Protein AF-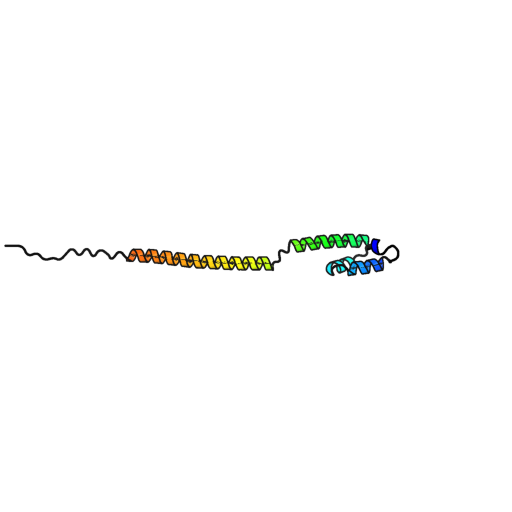A0A8X6GRS5-F1 (afdb_monomer)

Secondary structure (DSSP, 8-state):
-HHHHGGGS-HHHHHHHHHTTS-HHHHHHHHH----HHHHHHHHHHHHHHHHHHHHS---HHHHHHHHHHHHHHHHHHHHHHHHHHHHHHHHHHHHHTTS----------------

pLDDT: mean 74.21, std 14.64, range [41.38, 94.81]

Structure (mmCIF, N/CA/C/O backbone):
data_AF-A0A8X6GRS5-F1
#
_entry.id   AF-A0A8X6GRS5-F1
#
loop_
_atom_site.group_PDB
_atom_site.id
_atom_site.type_symbol
_atom_site.label_atom_id
_atom_site.label_alt_id
_atom_site.label_comp_id
_atom_site.label_asym_id
_atom_site.label_entity_id
_atom_site.label_seq_id
_atom_site.pdbx_PDB_ins_code
_atom_site.Cartn_x
_atom_site.Cartn_y
_atom_site.Cartn_z
_atom_site.occupancy
_atom_site.B_iso_or_equiv
_atom_s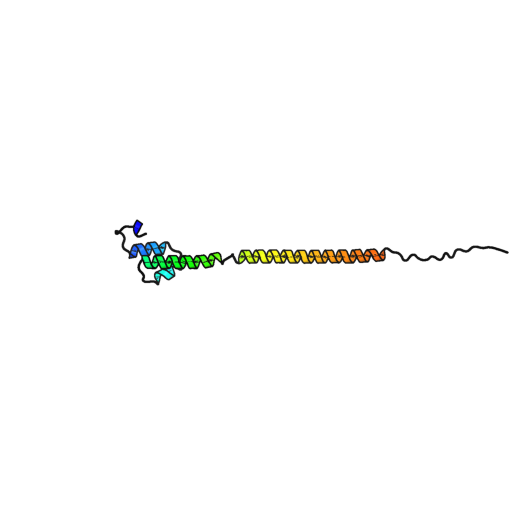ite.auth_seq_id
_atom_site.auth_comp_id
_atom_site.auth_asym_id
_atom_site.auth_atom_id
_atom_site.pdbx_PDB_model_num
ATOM 1 N N . MET A 1 1 ? 10.139 2.341 -28.838 1.00 65.69 1 MET A N 1
ATOM 2 C CA . MET A 1 1 ? 11.161 3.401 -29.037 1.00 65.69 1 MET A CA 1
ATOM 3 C C . MET A 1 1 ? 12.062 3.094 -30.223 1.00 65.69 1 MET A C 1
ATOM 5 O O . MET A 1 1 ? 12.063 3.887 -31.148 1.00 65.69 1 MET A O 1
ATOM 9 N N . LYS A 1 2 ? 12.715 1.925 -30.277 1.00 70.00 2 LYS A N 1
ATOM 10 C CA . LYS A 1 2 ? 13.501 1.499 -31.454 1.00 70.00 2 LYS A CA 1
ATOM 11 C C . LYS A 1 2 ? 12.697 1.516 -32.771 1.00 70.00 2 LYS A C 1
ATOM 13 O O . LYS A 1 2 ? 13.136 2.104 -33.745 1.00 70.00 2 LYS A O 1
ATOM 18 N N . ALA A 1 3 ? 11.461 1.008 -32.753 1.00 73.19 3 ALA A N 1
ATOM 19 C CA . ALA A 1 3 ? 10.555 1.049 -33.911 1.00 73.19 3 ALA A CA 1
ATOM 20 C C . ALA A 1 3 ? 10.117 2.466 -34.349 1.00 73.19 3 ALA A C 1
ATOM 22 O O . ALA A 1 3 ? 9.692 2.642 -35.481 1.00 73.19 3 ALA A O 1
ATOM 23 N N . LEU A 1 4 ? 10.200 3.464 -33.460 1.00 72.12 4 LEU A N 1
ATOM 24 C CA . LEU A 1 4 ? 9.809 4.853 -33.749 1.00 72.12 4 LEU A CA 1
ATOM 25 C C . LEU A 1 4 ? 10.988 5.687 -34.259 1.00 72.12 4 LEU A C 1
ATOM 27 O O . LEU A 1 4 ? 10.792 6.623 -35.021 1.00 72.12 4 LEU A O 1
ATOM 31 N N . ALA A 1 5 ? 12.199 5.369 -33.803 1.00 67.00 5 ALA A N 1
ATOM 32 C CA . ALA A 1 5 ? 13.407 6.102 -34.150 1.00 67.00 5 ALA A CA 1
ATOM 33 C C . ALA A 1 5 ? 14.066 5.596 -35.444 1.00 67.00 5 ALA A C 1
ATOM 35 O O . ALA A 1 5 ? 14.804 6.345 -36.071 1.00 67.00 5 ALA A O 1
ATOM 36 N N . GLY A 1 6 ? 13.790 4.355 -35.861 1.00 65.69 6 GLY A N 1
ATOM 37 C CA . GLY A 1 6 ? 14.500 3.723 -36.974 1.00 65.69 6 GLY A CA 1
ATOM 38 C C . GLY A 1 6 ? 15.980 3.473 -36.652 1.00 65.69 6 GLY A C 1
ATOM 39 O O . GLY A 1 6 ? 16.436 3.714 -35.535 1.00 65.69 6 GLY A O 1
ATOM 40 N N . ASP A 1 7 ? 16.742 2.997 -37.636 1.00 69.31 7 ASP A N 1
ATOM 41 C CA . ASP A 1 7 ? 18.186 2.710 -37.496 1.00 69.31 7 ASP A CA 1
ATOM 42 C C . ASP A 1 7 ? 19.063 3.980 -37.452 1.00 69.31 7 ASP A C 1
ATOM 44 O O . ASP A 1 7 ? 20.288 3.915 -37.403 1.00 69.31 7 ASP A O 1
ATOM 48 N N . THR A 1 8 ? 18.444 5.162 -37.480 1.00 69.06 8 THR A N 1
ATOM 49 C CA . THR A 1 8 ? 19.127 6.460 -37.562 1.00 69.06 8 THR A CA 1
ATOM 50 C C . THR A 1 8 ? 19.583 6.988 -36.204 1.00 69.06 8 THR A C 1
ATOM 52 O O . THR A 1 8 ? 20.415 7.894 -36.148 1.00 69.06 8 THR A O 1
ATOM 55 N N . VAL A 1 9 ? 19.060 6.441 -35.101 1.00 72.38 9 VAL A N 1
ATOM 56 C CA . VAL A 1 9 ? 19.364 6.910 -33.746 1.00 72.38 9 VAL A CA 1
ATOM 57 C C . VAL A 1 9 ? 20.198 5.880 -32.998 1.00 72.38 9 VAL A C 1
ATOM 59 O O . VAL A 1 9 ? 19.759 4.758 -32.754 1.00 72.38 9 VAL A O 1
ATOM 62 N N . GLY A 1 10 ? 21.394 6.294 -32.574 1.00 79.50 10 GLY A N 1
ATOM 63 C CA . GLY A 1 10 ? 22.304 5.454 -31.802 1.00 79.50 10 GLY A CA 1
ATOM 64 C C . GLY A 1 10 ? 21.695 4.961 -30.485 1.00 79.50 10 GLY A C 1
ATOM 65 O O . GLY A 1 10 ? 21.032 5.704 -29.754 1.00 79.50 10 GLY A O 1
ATOM 66 N N . GLU A 1 11 ? 21.992 3.708 -30.147 1.00 79.69 11 GLU A N 1
ATOM 67 C CA . GLU A 1 11 ? 21.579 3.042 -28.909 1.00 79.69 11 GLU A CA 1
ATOM 68 C C . GLU A 1 11 ? 21.837 3.837 -27.609 1.00 79.69 11 GLU A C 1
ATOM 70 O O . GLU A 1 11 ? 20.931 3.881 -26.770 1.00 79.69 11 GLU A O 1
ATOM 75 N N . PRO A 1 12 ? 22.973 4.549 -27.417 1.00 81.19 12 PRO A N 1
ATOM 76 C CA . PRO A 1 12 ? 23.176 5.347 -26.204 1.00 81.19 12 PRO A CA 1
ATOM 77 C C . PRO A 1 12 ? 22.184 6.513 -26.063 1.00 81.19 12 PRO A C 1
ATOM 79 O O . PRO A 1 12 ? 21.757 6.829 -24.950 1.00 81.19 12 PRO A O 1
ATOM 82 N N . LEU A 1 13 ? 21.770 7.132 -27.174 1.00 83.62 13 LEU A N 1
ATOM 83 C CA . LEU A 1 13 ? 20.796 8.225 -27.149 1.00 83.62 13 LEU A CA 1
ATOM 84 C C . LEU A 1 13 ? 19.387 7.695 -26.867 1.00 83.62 13 LEU A C 1
ATOM 86 O O . LEU A 1 13 ? 18.663 8.261 -26.046 1.00 83.62 13 LEU A O 1
ATOM 90 N N . LEU A 1 14 ? 19.024 6.568 -27.486 1.00 85.00 14 LEU A N 1
ATOM 91 C CA . LEU A 1 14 ? 17.767 5.870 -27.205 1.00 85.00 14 LEU A CA 1
ATOM 92 C C . LEU A 1 14 ? 17.659 5.455 -25.739 1.00 85.00 14 LEU A C 1
ATOM 94 O O . LEU A 1 14 ? 16.605 5.640 -25.130 1.00 85.00 14 LEU A O 1
ATOM 98 N N . ARG A 1 15 ? 18.750 4.941 -25.163 1.00 84.06 15 ARG A N 1
ATOM 99 C CA . ARG A 1 15 ? 18.826 4.579 -23.746 1.00 84.06 15 ARG A CA 1
ATOM 100 C C . ARG A 1 15 ? 18.589 5.786 -22.844 1.00 84.06 15 ARG A C 1
ATOM 102 O O . ARG A 1 15 ? 17.776 5.695 -21.930 1.00 84.06 15 ARG A O 1
ATOM 109 N N . SER A 1 16 ? 19.249 6.910 -23.117 1.00 84.62 16 SER A N 1
ATOM 110 C CA . SER A 1 16 ? 19.082 8.142 -22.335 1.00 84.62 16 SER A CA 1
ATOM 111 C C . SER A 1 16 ? 17.642 8.669 -22.388 1.00 84.62 16 SER A C 1
ATOM 113 O O . SER A 1 16 ? 17.024 8.903 -21.348 1.00 84.62 16 SER A O 1
ATOM 115 N N . LEU A 1 17 ? 17.056 8.759 -23.588 1.00 86.88 17 LEU A N 1
ATOM 116 C CA . LEU A 1 17 ? 15.667 9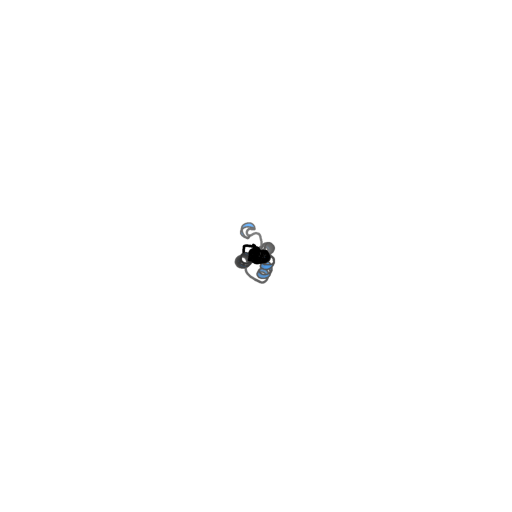.197 -23.760 1.00 86.88 17 LEU A CA 1
ATOM 117 C C . LEU A 1 17 ? 14.662 8.256 -23.092 1.00 86.88 17 LEU A C 1
ATOM 119 O O . LEU A 1 17 ? 13.638 8.706 -22.579 1.00 86.88 17 LEU A O 1
ATOM 123 N N . TRP A 1 18 ? 14.927 6.950 -23.123 1.00 87.69 18 TRP A N 1
ATOM 124 C CA . TRP A 1 18 ? 14.049 5.957 -22.517 1.00 87.69 18 TRP A CA 1
ATOM 125 C C . TRP A 1 18 ? 14.103 5.999 -20.995 1.00 87.69 18 TRP A C 1
ATOM 127 O O . TRP A 1 18 ? 13.052 6.064 -20.360 1.00 87.69 18 TRP A O 1
ATOM 137 N N . LEU A 1 19 ? 15.306 6.065 -20.419 1.00 86.12 19 LEU A N 1
ATOM 138 C CA . LEU A 1 19 ? 15.481 6.233 -18.979 1.00 86.12 19 LEU A CA 1
ATOM 139 C C . LEU A 1 19 ? 14.821 7.527 -18.497 1.00 86.12 19 LEU A C 1
ATOM 141 O O . LEU A 1 19 ? 14.073 7.487 -17.527 1.00 86.12 19 LEU A O 1
ATOM 145 N N . GLY A 1 20 ? 14.988 8.638 -19.222 1.00 85.44 20 GLY A N 1
ATOM 146 C CA . GLY A 1 20 ? 14.387 9.930 -18.871 1.00 85.44 20 GLY A CA 1
ATOM 147 C C . GLY A 1 20 ? 12.852 9.951 -18.833 1.00 85.44 20 GLY A C 1
ATOM 148 O O . GLY A 1 20 ? 12.277 10.874 -18.264 1.00 85.44 20 GLY A O 1
ATOM 149 N N . ARG A 1 21 ? 12.172 8.947 -19.404 1.00 82.69 21 ARG A N 1
ATOM 150 C CA . ARG A 1 21 ? 10.706 8.804 -19.339 1.00 82.69 21 ARG A CA 1
ATOM 151 C C . ARG A 1 21 ? 10.208 7.943 -18.175 1.00 82.69 21 ARG A C 1
ATOM 153 O O . ARG A 1 21 ? 9.001 7.890 -17.958 1.00 82.69 21 ARG A O 1
ATOM 160 N N . LEU A 1 22 ? 11.094 7.259 -17.452 1.00 85.75 22 LEU A N 1
ATOM 161 C CA . LEU A 1 22 ? 10.720 6.370 -16.349 1.00 85.75 22 LEU A CA 1
ATOM 162 C C . LEU A 1 22 ? 10.666 7.112 -15.002 1.00 85.75 22 LEU A C 1
ATOM 164 O O . LEU A 1 22 ? 11.329 8.133 -14.841 1.00 85.75 22 LEU A O 1
ATOM 168 N N . PRO A 1 23 ? 9.930 6.596 -14.004 1.00 83.56 23 PRO A N 1
ATOM 169 C CA . PRO A 1 23 ? 9.991 7.083 -12.626 1.00 83.56 23 PRO A CA 1
ATOM 170 C C . PRO A 1 23 ? 11.406 7.006 -12.017 1.00 83.56 23 PRO A C 1
ATOM 172 O O . PRO A 1 23 ? 12.177 6.094 -12.323 1.00 83.56 23 PRO A O 1
ATOM 175 N N . ASN A 1 24 ? 11.746 7.941 -11.121 1.00 83.56 24 ASN A N 1
ATOM 176 C CA . ASN A 1 24 ? 13.104 8.106 -10.571 1.00 83.56 24 ASN A CA 1
ATOM 177 C C . ASN A 1 24 ? 13.643 6.851 -9.846 1.00 83.56 24 ASN A C 1
ATOM 179 O O . ASN A 1 24 ? 14.824 6.510 -9.937 1.00 83.56 24 ASN A O 1
ATOM 183 N N . ASN A 1 25 ? 12.761 6.119 -9.159 1.00 81.75 25 ASN A N 1
ATOM 184 C CA . ASN A 1 25 ? 13.078 4.843 -8.512 1.00 81.75 25 ASN A CA 1
ATOM 185 C C . ASN A 1 25 ? 13.539 3.787 -9.528 1.00 81.75 25 ASN A C 1
ATOM 187 O O . ASN A 1 25 ? 14.535 3.106 -9.301 1.00 81.75 25 ASN A O 1
ATOM 191 N N . THR A 1 26 ? 12.864 3.693 -10.672 1.00 85.25 26 THR A N 1
ATOM 192 C CA . THR A 1 26 ? 13.221 2.759 -11.744 1.00 85.25 26 THR A CA 1
ATOM 193 C C . THR A 1 26 ? 14.501 3.206 -12.456 1.00 85.25 26 THR A C 1
ATOM 195 O O . THR A 1 26 ? 15.375 2.382 -12.717 1.00 85.25 26 THR A O 1
ATOM 198 N N . GLN A 1 27 ? 14.666 4.512 -12.705 1.00 87.06 27 GLN A N 1
ATOM 199 C CA . GLN A 1 27 ? 15.880 5.066 -13.319 1.00 87.06 27 GLN A CA 1
ATOM 200 C C . GLN A 1 27 ? 17.141 4.712 -12.527 1.00 87.06 27 GLN A C 1
ATOM 202 O O . GLN A 1 27 ? 18.110 4.245 -13.112 1.00 87.06 27 GLN A O 1
ATOM 207 N N . THR A 1 28 ? 17.112 4.890 -11.203 1.00 83.50 28 THR A N 1
ATOM 208 C CA . THR A 1 28 ? 18.267 4.648 -10.318 1.00 83.50 28 THR A CA 1
ATOM 209 C C . THR A 1 28 ? 18.749 3.196 -10.377 1.00 83.50 28 THR A C 1
ATOM 211 O O . THR A 1 28 ? 19.947 2.926 -10.351 1.00 83.50 28 THR A O 1
ATOM 214 N N . ILE A 1 29 ? 17.818 2.248 -10.483 1.00 85.38 29 ILE A N 1
ATOM 215 C CA . ILE A 1 29 ? 18.141 0.819 -10.570 1.00 85.38 29 ILE A CA 1
ATOM 216 C C . ILE A 1 29 ? 18.713 0.490 -11.955 1.00 85.38 29 ILE A C 1
ATOM 218 O O . ILE A 1 29 ? 19.721 -0.205 -12.075 1.00 85.38 29 ILE A O 1
ATOM 222 N N . LEU A 1 30 ? 18.097 1.017 -13.014 1.00 86.00 30 LEU A N 1
ATOM 223 C CA . LEU A 1 30 ? 18.495 0.731 -14.394 1.00 86.00 30 LEU A CA 1
ATOM 224 C C . LEU A 1 30 ? 19.800 1.420 -14.813 1.00 86.00 30 LEU A C 1
ATOM 226 O O . LEU A 1 30 ? 20.502 0.913 -15.687 1.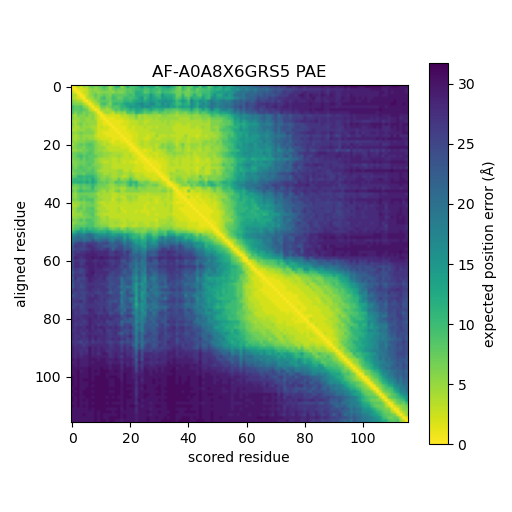00 86.00 30 LEU A O 1
ATOM 230 N N . THR A 1 31 ? 20.152 2.564 -14.222 1.00 82.19 31 THR A N 1
ATOM 231 C CA . THR A 1 31 ? 21.437 3.237 -14.487 1.00 82.19 31 THR A CA 1
ATOM 232 C C . THR A 1 31 ? 22.624 2.449 -13.940 1.00 82.19 31 THR A C 1
ATOM 234 O O . THR A 1 31 ? 23.699 2.498 -14.537 1.00 82.19 31 THR A O 1
ATOM 237 N N . ALA A 1 32 ? 22.432 1.680 -12.863 1.00 81.56 32 ALA A N 1
ATOM 238 C CA . ALA A 1 32 ? 23.446 0.778 -12.322 1.00 81.56 32 ALA A CA 1
ATOM 239 C C . ALA A 1 32 ? 23.662 -0.479 -13.191 1.00 81.56 32 ALA A C 1
ATOM 241 O O . ALA A 1 32 ? 24.745 -1.067 -13.164 1.00 81.56 32 ALA A O 1
ATOM 242 N N . LEU A 1 33 ? 22.664 -0.882 -13.989 1.00 81.06 33 LEU A N 1
ATOM 243 C CA . LEU A 1 33 ? 22.749 -2.035 -14.888 1.00 81.06 33 LEU A CA 1
ATOM 244 C C . LEU A 1 33 ? 23.436 -1.677 -16.213 1.00 81.06 33 LEU A C 1
ATOM 246 O O . LEU A 1 33 ? 23.031 -0.759 -16.923 1.00 81.06 33 LEU A O 1
ATOM 250 N N . LYS A 1 34 ? 24.441 -2.457 -16.617 1.00 74.62 34 LYS A N 1
ATOM 251 C CA . LYS A 1 34 ? 25.104 -2.340 -17.930 1.00 74.62 34 LYS A CA 1
ATOM 252 C C . LYS A 1 34 ? 24.531 -3.343 -18.938 1.00 74.62 34 LYS A C 1
ATOM 254 O O . LYS A 1 34 ? 25.277 -4.110 -19.529 1.00 74.62 34 LYS A O 1
ATOM 259 N N . GLU A 1 35 ? 23.212 -3.353 -19.097 1.00 77.88 35 GLU A N 1
ATOM 260 C CA . GLU A 1 35 ? 22.529 -4.206 -20.079 1.00 77.88 35 GLU A CA 1
ATOM 261 C C . GLU A 1 35 ? 22.176 -3.443 -21.362 1.00 77.88 35 GLU A C 1
ATOM 263 O O . GLU A 1 35 ? 22.150 -2.203 -21.380 1.00 77.88 35 GLU A O 1
ATOM 268 N N . ASP A 1 36 ? 21.879 -4.204 -22.416 1.00 82.62 36 ASP A N 1
ATOM 269 C CA . ASP A 1 36 ? 21.331 -3.712 -23.679 1.00 82.62 36 ASP A CA 1
ATOM 270 C C . ASP A 1 36 ? 19.919 -3.153 -23.480 1.00 82.62 36 ASP A C 1
ATOM 272 O O . ASP A 1 36 ? 19.206 -3.513 -22.536 1.00 82.62 36 ASP A O 1
ATOM 276 N N . LEU A 1 37 ? 19.465 -2.297 -24.400 1.00 82.06 37 LEU A N 1
ATOM 277 C CA . LEU A 1 37 ? 18.177 -1.606 -24.262 1.00 82.06 37 LEU A CA 1
ATOM 278 C C . LEU A 1 37 ? 16.985 -2.568 -24.090 1.00 82.06 37 LEU A C 1
ATOM 280 O O . LEU A 1 37 ? 16.031 -2.250 -23.382 1.00 82.06 37 LEU A O 1
ATOM 284 N N . ALA A 1 38 ? 17.043 -3.748 -24.714 1.00 83.94 38 ALA A N 1
ATOM 285 C CA . ALA A 1 38 ? 16.017 -4.781 -24.577 1.00 83.94 38 ALA A CA 1
ATOM 286 C C . ALA A 1 38 ? 16.021 -5.448 -23.187 1.00 83.94 38 ALA A C 1
ATOM 288 O O . ALA A 1 38 ? 14.952 -5.697 -22.630 1.00 83.94 38 ALA A O 1
ATOM 289 N N . GLY A 1 39 ? 17.205 -5.696 -22.613 1.00 85.38 39 GLY A N 1
ATOM 290 C CA . GLY A 1 39 ? 17.349 -6.240 -21.258 1.00 85.38 39 GLY A CA 1
ATOM 291 C C . GLY A 1 39 ? 16.852 -5.250 -20.210 1.00 85.38 39 GLY A C 1
ATOM 292 O O . GLY A 1 39 ? 15.985 -5.579 -19.398 1.00 85.38 39 GLY A O 1
ATOM 293 N N . LEU A 1 40 ? 17.263 -3.984 -20.344 1.00 86.25 40 LEU A N 1
ATOM 294 C CA . LEU A 1 40 ? 16.786 -2.896 -19.492 1.00 86.25 40 LEU A CA 1
ATOM 295 C C . LEU A 1 40 ? 15.262 -2.761 -19.523 1.00 86.25 40 LEU A C 1
ATOM 297 O O . LEU A 1 40 ? 14.659 -2.574 -18.469 1.00 86.25 40 LEU A O 1
ATOM 301 N N . ALA A 1 41 ? 14.636 -2.884 -20.699 1.00 86.25 41 ALA A N 1
ATOM 302 C CA . ALA A 1 41 ? 13.180 -2.850 -20.824 1.00 86.25 41 ALA A CA 1
ATOM 303 C C . ALA A 1 41 ? 12.510 -3.979 -20.031 1.00 86.25 41 ALA A C 1
ATOM 305 O O . ALA A 1 41 ? 11.598 -3.713 -19.254 1.00 86.25 41 ALA A O 1
ATOM 306 N N . SER A 1 42 ? 13.026 -5.209 -20.130 1.00 88.88 42 SER A N 1
ATOM 307 C CA . SER A 1 42 ? 12.511 -6.335 -19.343 1.00 88.88 42 SER A CA 1
ATOM 308 C C . SER A 1 42 ? 12.676 -6.121 -17.835 1.00 88.88 42 SER A C 1
ATOM 310 O O . SER A 1 42 ? 11.789 -6.472 -17.056 1.00 88.88 42 SER A O 1
ATOM 312 N N . VAL A 1 43 ? 13.794 -5.535 -17.398 1.00 87.06 43 VAL A N 1
ATOM 313 C CA . VAL A 1 43 ? 14.014 -5.215 -15.981 1.00 87.06 43 VAL A CA 1
ATOM 314 C C . VAL A 1 43 ? 13.073 -4.102 -15.514 1.00 87.06 43 VAL A C 1
ATOM 316 O O . VAL A 1 43 ? 12.532 -4.197 -14.415 1.00 87.06 43 VAL A O 1
ATOM 319 N N . ALA A 1 44 ? 12.821 -3.082 -16.337 1.00 87.94 44 ALA A N 1
ATOM 320 C CA . ALA A 1 44 ? 11.848 -2.038 -16.021 1.00 87.94 44 ALA A CA 1
ATOM 321 C C . ALA A 1 44 ? 10.434 -2.595 -15.856 1.00 87.94 44 ALA A C 1
ATOM 323 O O . ALA A 1 44 ? 9.763 -2.229 -14.892 1.00 87.94 44 ALA A O 1
ATOM 324 N N . ASP A 1 45 ? 10.014 -3.499 -16.745 1.00 88.56 45 ASP A N 1
ATOM 325 C CA . ASP A 1 45 ? 8.709 -4.158 -16.651 1.00 88.56 45 ASP A CA 1
ATOM 326 C C . ASP A 1 45 ? 8.593 -4.941 -15.334 1.00 88.56 45 ASP A C 1
ATOM 328 O O . ASP A 1 45 ? 7.626 -4.773 -14.595 1.00 88.56 45 ASP A O 1
ATOM 332 N N . LYS A 1 46 ? 9.638 -5.686 -14.948 1.00 87.62 46 LYS A N 1
ATOM 333 C CA . LYS A 1 46 ? 9.681 -6.394 -13.654 1.00 87.62 46 LYS A CA 1
ATOM 334 C C . LYS A 1 46 ? 9.625 -5.447 -12.453 1.00 87.62 46 LYS A C 1
ATOM 336 O O . LYS A 1 46 ? 8.949 -5.745 -11.471 1.00 87.62 46 LYS A O 1
ATOM 341 N N . ILE A 1 47 ? 10.336 -4.317 -12.500 1.00 86.12 47 ILE A N 1
ATOM 342 C CA . ILE A 1 47 ? 10.284 -3.301 -11.435 1.00 86.12 47 ILE A CA 1
ATOM 343 C C . ILE A 1 47 ? 8.872 -2.718 -11.332 1.00 86.12 47 ILE A C 1
ATOM 345 O O . ILE A 1 47 ? 8.374 -2.521 -10.225 1.00 86.12 47 ILE A O 1
ATOM 349 N N . ASN A 1 48 ? 8.224 -2.457 -12.468 1.00 83.69 48 ASN A N 1
ATOM 350 C CA . ASN A 1 48 ? 6.861 -1.944 -12.517 1.00 83.69 48 ASN A CA 1
ATOM 351 C C . ASN A 1 48 ? 5.855 -2.947 -11.940 1.00 83.69 48 ASN A C 1
ATOM 353 O O . ASN A 1 48 ? 5.005 -2.561 -11.141 1.00 83.69 48 ASN A O 1
ATOM 357 N N . ASP A 1 49 ? 5.999 -4.234 -12.257 1.00 82.50 49 ASP A N 1
ATOM 358 C CA . ASP A 1 49 ? 5.175 -5.287 -11.662 1.00 82.50 49 ASP A CA 1
ATOM 359 C C . ASP A 1 49 ? 5.321 -5.294 -10.134 1.00 82.50 49 ASP A C 1
ATOM 361 O O . ASP A 1 49 ? 4.326 -5.213 -9.415 1.00 82.50 49 ASP A O 1
ATOM 365 N N . LEU A 1 50 ? 6.556 -5.280 -9.618 1.00 77.94 50 LEU A N 1
ATOM 366 C CA . LEU A 1 50 ? 6.835 -5.238 -8.174 1.00 77.94 50 LEU A CA 1
ATOM 367 C C . LEU A 1 50 ? 6.296 -3.973 -7.486 1.00 77.94 50 LEU A C 1
ATOM 369 O O . LEU A 1 50 ? 5.766 -4.051 -6.375 1.00 77.94 50 LEU A O 1
ATOM 373 N N . ALA A 1 51 ? 6.412 -2.814 -8.135 1.00 70.94 51 ALA A N 1
ATOM 374 C CA . ALA A 1 51 ? 5.895 -1.548 -7.621 1.00 70.94 51 ALA A CA 1
ATOM 375 C C . ALA A 1 51 ? 4.356 -1.504 -7.600 1.00 70.94 51 ALA A C 1
ATOM 377 O O . ALA A 1 51 ? 3.762 -0.864 -6.733 1.00 70.94 51 ALA A O 1
ATOM 378 N N . ASN A 1 52 ? 3.691 -2.217 -8.507 1.00 62.62 52 ASN A N 1
ATOM 379 C CA . ASN A 1 52 ? 2.232 -2.290 -8.530 1.00 62.62 52 ASN A CA 1
ATOM 380 C C . ASN A 1 52 ? 1.681 -3.197 -7.418 1.00 62.62 52 ASN A C 1
ATOM 382 O O . ASN A 1 52 ? 0.640 -2.892 -6.838 1.00 62.62 52 ASN A O 1
ATOM 386 N N . TYR A 1 53 ? 2.391 -4.260 -7.029 1.00 57.53 53 TYR A N 1
ATOM 387 C CA . TYR A 1 53 ? 1.973 -5.092 -5.889 1.00 57.53 53 TYR A CA 1
ATOM 388 C C . TYR A 1 53 ? 2.078 -4.372 -4.535 1.00 57.53 53 TYR A C 1
ATOM 390 O O . TYR A 1 53 ? 1.324 -4.691 -3.610 1.00 57.53 53 TYR A O 1
ATOM 398 N N . SER A 1 54 ? 2.981 -3.396 -4.392 1.00 54.78 54 SER A N 1
ATOM 399 C CA . SER A 1 54 ? 3.081 -2.598 -3.163 1.00 54.78 54 SER A CA 1
ATOM 400 C C . SER A 1 54 ? 1.999 -1.518 -3.075 1.00 54.78 54 SER A C 1
ATOM 402 O O . SER A 1 54 ? 1.528 -1.227 -1.975 1.00 54.78 54 SER A O 1
ATOM 404 N N . SER A 1 55 ? 1.526 -0.985 -4.207 1.00 53.19 55 SER A N 1
ATOM 405 C CA . SER A 1 55 ? 0.426 -0.012 -4.225 1.00 53.19 55 SER A CA 1
ATOM 406 C C . SER A 1 55 ? -0.953 -0.655 -4.027 1.00 53.19 55 SER A C 1
ATOM 408 O O . SER A 1 55 ? -1.789 -0.073 -3.341 1.00 53.19 55 SER A O 1
ATOM 410 N N . ILE A 1 56 ? -1.179 -1.881 -4.518 1.00 54.19 56 ILE A N 1
ATOM 411 C CA . ILE A 1 56 ? -2.446 -2.614 -4.314 1.00 54.19 56 ILE A CA 1
ATOM 412 C C . ILE A 1 56 ? -2.627 -3.036 -2.844 1.00 54.19 56 ILE A C 1
ATOM 414 O O . ILE A 1 56 ? -3.743 -3.015 -2.329 1.00 54.19 56 ILE A O 1
ATOM 418 N N . ASN A 1 57 ? -1.536 -3.354 -2.137 1.00 50.75 57 ASN A N 1
ATOM 419 C CA . ASN A 1 57 ? -1.569 -3.631 -0.693 1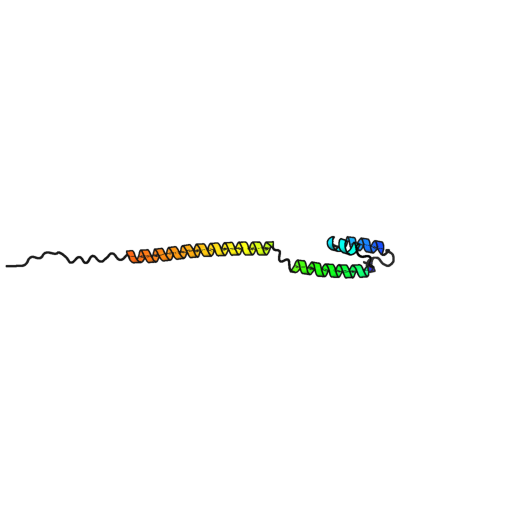.00 50.75 57 ASN A CA 1
ATOM 420 C C . ASN A 1 57 ? -1.527 -2.364 0.175 1.00 50.75 57 ASN A C 1
ATOM 422 O O . ASN A 1 57 ? -1.774 -2.432 1.378 1.00 50.75 57 ASN A O 1
ATOM 426 N N . SER A 1 58 ? -1.272 -1.199 -0.422 1.00 45.94 58 SER A N 1
ATOM 427 C CA . SER A 1 58 ? -1.447 0.093 0.232 1.00 45.94 58 SER A CA 1
ATOM 428 C C . SER A 1 58 ? -2.914 0.515 0.127 1.00 45.94 58 SER A C 1
ATOM 430 O O . SER A 1 58 ? -3.250 1.527 -0.492 1.00 45.94 58 SER A O 1
ATOM 432 N N . VAL A 1 59 ? -3.805 -0.221 0.799 1.00 51.78 59 VAL A N 1
ATOM 433 C CA . VAL A 1 59 ? -5.000 0.431 1.344 1.00 51.78 59 VAL A CA 1
ATOM 434 C C . VAL A 1 59 ? -4.449 1.539 2.228 1.00 51.78 59 VAL A C 1
ATOM 436 O O . VAL A 1 59 ? -3.840 1.250 3.254 1.00 51.78 59 VAL A O 1
ATOM 439 N N . THR A 1 60 ? -4.555 2.785 1.769 1.00 54.53 60 THR A N 1
ATOM 440 C CA . THR A 1 60 ? -3.987 3.963 2.425 1.00 54.53 60 THR A CA 1
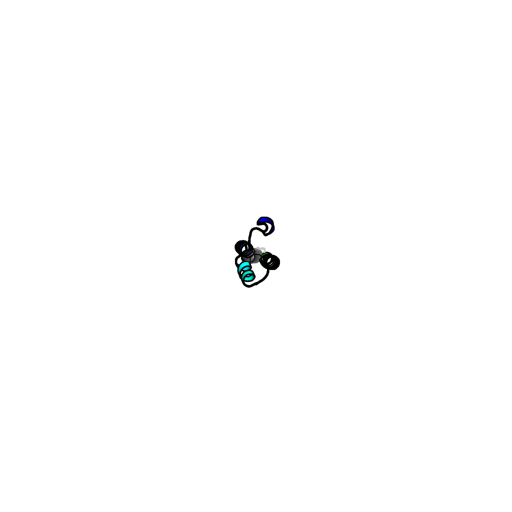ATOM 441 C C . THR A 1 60 ? -4.207 3.846 3.936 1.00 54.53 60 THR A C 1
ATOM 443 O O . THR A 1 60 ? -5.370 3.807 4.354 1.00 54.53 60 THR A O 1
ATOM 446 N N . PRO A 1 61 ? -3.149 3.744 4.766 1.00 56.28 61 PRO A N 1
ATOM 447 C CA . PRO A 1 61 ? -3.305 3.521 6.207 1.00 56.28 61 PRO A CA 1
ATOM 448 C C . PRO A 1 61 ? -4.218 4.589 6.822 1.00 56.28 61 PRO A C 1
ATOM 450 O O . PRO A 1 61 ? -5.109 4.280 7.601 1.00 56.28 61 PRO A O 1
ATOM 453 N N . GLN A 1 62 ? -4.155 5.805 6.276 1.00 58.53 62 GLN A N 1
ATOM 454 C CA . GLN A 1 62 ? -5.039 6.925 6.585 1.00 58.53 62 GLN A CA 1
ATOM 455 C C . GLN A 1 62 ? -6.544 6.606 6.501 1.00 58.53 62 GLN A C 1
ATOM 457 O O . GLN A 1 62 ? -7.313 7.038 7.353 1.00 58.53 62 GLN A O 1
ATOM 462 N N . THR A 1 63 ? -7.003 5.854 5.497 1.00 61.44 63 THR A N 1
ATOM 463 C CA . THR A 1 63 ? -8.427 5.478 5.384 1.00 61.44 63 THR A CA 1
ATOM 464 C C . THR A 1 63 ? -8.839 4.401 6.378 1.00 61.44 63 THR A C 1
ATOM 466 O O . THR A 1 63 ? -9.998 4.384 6.792 1.00 61.44 63 THR A O 1
ATOM 469 N N . LEU A 1 64 ? -7.925 3.510 6.767 1.00 66.88 64 LEU A N 1
ATOM 470 C CA . LEU A 1 64 ? -8.198 2.512 7.800 1.00 66.88 64 LEU A CA 1
ATOM 471 C C . LEU A 1 64 ? -8.214 3.169 9.178 1.00 66.88 64 LEU A C 1
ATOM 473 O O . LEU A 1 64 ? -9.189 2.988 9.900 1.00 66.88 64 LEU A O 1
ATOM 477 N N . ASP A 1 65 ? -7.231 4.014 9.480 1.00 72.50 65 ASP A N 1
ATOM 478 C CA . ASP A 1 65 ? -7.141 4.755 10.742 1.00 72.50 65 ASP A CA 1
ATOM 479 C C . ASP A 1 65 ? -8.371 5.646 10.957 1.00 72.50 65 ASP A C 1
ATOM 481 O O . ASP A 1 65 ? -8.978 5.635 12.027 1.00 72.50 65 ASP A O 1
ATOM 485 N N . ASN A 1 66 ? -8.828 6.340 9.909 1.00 78.25 66 ASN A N 1
ATOM 486 C CA . ASN A 1 66 ? -10.046 7.150 9.971 1.00 78.25 66 ASN A CA 1
ATOM 487 C C . ASN A 1 66 ? -11.306 6.303 10.216 1.00 78.25 66 ASN A C 1
ATOM 489 O O . ASN A 1 66 ? -12.189 6.712 10.973 1.00 78.25 66 ASN A O 1
ATOM 493 N N . ARG A 1 67 ? -11.406 5.116 9.598 1.00 81.56 67 ARG A N 1
ATOM 494 C CA . ARG A 1 67 ? -12.536 4.198 9.822 1.00 81.56 67 ARG A CA 1
ATOM 495 C C . ARG A 1 67 ? -12.501 3.600 11.225 1.00 81.56 67 ARG A C 1
ATOM 497 O O . ARG A 1 67 ? -13.555 3.493 11.844 1.00 81.56 67 ARG A O 1
ATOM 504 N N . VAL A 1 68 ? -11.322 3.245 11.731 1.00 85.44 68 VAL A N 1
ATOM 505 C CA . VAL A 1 68 ? -11.139 2.733 13.095 1.00 85.44 68 VAL A CA 1
ATOM 506 C C . VAL A 1 68 ? -11.511 3.810 14.113 1.00 85.44 68 VAL A C 1
ATOM 508 O O . VAL A 1 68 ? -12.370 3.557 14.952 1.00 85.44 68 VAL A O 1
ATOM 511 N N . ALA A 1 69 ? -11.007 5.038 13.967 1.00 86.81 69 ALA A N 1
ATOM 512 C CA . ALA A 1 69 ? -11.360 6.156 14.846 1.00 86.81 69 ALA A CA 1
ATOM 513 C C . ALA A 1 69 ? -12.870 6.476 14.823 1.00 86.81 69 ALA A C 1
ATOM 515 O O . ALA A 1 69 ? -13.477 6.785 15.853 1.00 86.81 69 ALA A O 1
ATOM 516 N N . GLN A 1 70 ? -13.513 6.376 13.654 1.00 90.62 70 GLN A N 1
ATOM 517 C CA . GLN A 1 70 ? -14.961 6.550 13.537 1.00 90.62 70 GLN A CA 1
ATOM 518 C C . GLN A 1 70 ? -15.736 5.433 14.251 1.00 90.62 70 GLN A C 1
ATOM 520 O O . GLN A 1 70 ? -16.728 5.719 14.927 1.00 90.62 70 GLN A O 1
ATOM 525 N N . LEU A 1 71 ? -15.295 4.180 14.121 1.00 92.19 71 LEU A N 1
ATOM 526 C CA . LEU A 1 71 ? -15.906 3.037 14.800 1.00 92.19 71 LEU A CA 1
ATOM 527 C C . LEU A 1 71 ? -15.725 3.122 16.320 1.00 92.19 71 LEU A C 1
ATOM 529 O O . LEU A 1 71 ? -16.692 2.923 17.050 1.00 92.19 71 LEU A O 1
ATOM 533 N N . GLU A 1 72 ? -14.542 3.500 16.805 1.00 92.38 72 GLU A N 1
ATOM 534 C CA . GLU A 1 72 ? -14.284 3.724 18.235 1.00 92.38 72 GLU A CA 1
ATOM 535 C C . GLU A 1 72 ? -15.222 4.787 18.816 1.00 92.38 72 GLU A C 1
ATOM 537 O O . GLU A 1 72 ? -15.828 4.584 19.872 1.00 92.38 72 GLU A O 1
ATOM 542 N N . LYS A 1 73 ? -15.430 5.891 18.087 1.00 92.38 73 LYS A N 1
ATOM 543 C CA . LYS A 1 73 ? -16.380 6.937 18.487 1.00 92.38 73 LYS A CA 1
ATOM 544 C C . LYS A 1 73 ? -17.817 6.415 18.558 1.00 92.38 73 LYS A C 1
ATOM 546 O O . LYS A 1 73 ? -18.534 6.747 19.502 1.00 92.38 73 LYS A O 1
ATOM 551 N N . GLN A 1 74 ? -18.244 5.602 17.590 1.00 93.62 74 GLN A N 1
ATOM 552 C CA . GLN A 1 74 ? -19.582 4.999 17.599 1.00 93.62 74 GLN A CA 1
ATOM 553 C C . GLN A 1 74 ? -19.757 4.027 18.769 1.00 93.62 74 GLN A C 1
ATOM 555 O O . GLN A 1 74 ? -20.780 4.072 19.449 1.00 93.62 74 GLN A O 1
ATOM 560 N N . VAL A 1 75 ? -18.753 3.195 19.056 1.00 94.81 75 VAL A N 1
ATOM 561 C CA . VAL A 1 75 ? -18.781 2.269 20.199 1.00 94.81 75 VAL A CA 1
ATOM 562 C C . VAL A 1 75 ? -18.850 3.036 21.520 1.00 94.81 75 VAL A C 1
ATOM 564 O O . VAL A 1 75 ? -19.657 2.684 22.382 1.00 94.81 75 VAL A O 1
ATOM 567 N N . ALA A 1 76 ? -18.083 4.119 21.673 1.00 92.81 76 ALA A N 1
ATOM 568 C CA . ALA A 1 76 ? -18.145 4.967 22.862 1.00 92.81 76 ALA A CA 1
ATOM 569 C C . ALA A 1 76 ? -19.545 5.579 23.055 1.00 92.81 76 ALA A C 1
ATOM 571 O O . ALA A 1 76 ? -20.105 5.486 24.145 1.00 92.81 76 ALA A O 1
ATOM 572 N N . GLN A 1 77 ? -20.147 6.124 21.991 1.00 94.12 77 GLN A N 1
ATOM 573 C CA . GLN A 1 77 ? -21.502 6.694 22.029 1.00 94.12 77 GLN A CA 1
ATOM 574 C C . GLN A 1 77 ? -22.580 5.653 22.352 1.00 94.12 77 GLN A C 1
ATOM 576 O O . GLN A 1 77 ? -23.487 5.911 23.143 1.00 94.12 77 GLN A O 1
ATOM 581 N N . LEU A 1 78 ? -22.491 4.460 21.762 1.00 93.75 78 LEU A N 1
ATOM 582 C CA . LEU A 1 78 ? -23.418 3.374 22.077 1.00 93.75 78 LEU A CA 1
ATOM 583 C C . LEU A 1 78 ? -23.272 2.939 23.537 1.00 93.75 78 LEU A C 1
ATOM 585 O O . LEU A 1 78 ? -24.273 2.730 24.217 1.00 93.75 78 LEU A O 1
ATOM 589 N N . THR A 1 79 ? -22.042 2.870 24.045 1.00 93.62 79 THR A N 1
ATOM 590 C CA . THR A 1 79 ? -21.773 2.499 25.440 1.00 93.62 79 THR A CA 1
ATOM 591 C C . THR A 1 79 ? -22.344 3.531 26.415 1.00 93.62 79 THR A C 1
ATOM 593 O O . THR A 1 79 ? -22.959 3.146 27.411 1.00 93.62 79 THR A O 1
ATOM 596 N N . THR A 1 80 ? -22.221 4.831 26.122 1.00 92.19 80 THR A N 1
ATOM 597 C CA . THR A 1 80 ? -22.821 5.887 26.956 1.00 92.19 80 THR A CA 1
ATOM 598 C C . THR A 1 80 ? -24.343 5.826 26.936 1.00 92.19 80 THR A C 1
ATOM 600 O O . THR A 1 80 ? -24.959 5.850 27.999 1.00 92.19 80 THR A O 1
ATOM 603 N N . LEU A 1 81 ? -24.954 5.657 25.758 1.00 92.38 81 LEU A N 1
ATOM 604 C CA . LEU A 1 81 ? -26.411 5.553 25.629 1.00 92.38 81 LEU A CA 1
ATOM 605 C C . LEU A 1 81 ? -26.961 4.328 26.364 1.00 92.38 81 LEU A C 1
ATOM 607 O O . LEU A 1 81 ? -27.972 4.426 27.054 1.00 92.38 81 LEU A O 1
ATOM 611 N N . VAL A 1 82 ? -26.284 3.180 26.271 1.00 92.50 82 VAL A N 1
ATOM 612 C CA . VAL A 1 82 ? -26.659 1.978 27.031 1.00 92.50 82 VAL A CA 1
ATOM 613 C C . VAL A 1 82 ? -26.521 2.228 28.535 1.00 92.50 82 VAL A C 1
ATOM 615 O O . VAL A 1 82 ? -27.417 1.867 29.299 1.00 92.50 82 VAL A O 1
ATOM 618 N N . GLY A 1 83 ? -25.453 2.899 28.976 1.00 90.31 83 GLY A N 1
ATOM 619 C CA . GLY A 1 83 ? -25.286 3.321 30.368 1.00 90.31 83 GLY A CA 1
ATOM 620 C C . GLY A 1 83 ? -26.458 4.173 30.860 1.00 90.31 83 GLY A C 1
ATOM 621 O O . GLY A 1 83 ? -27.108 3.825 31.846 1.00 90.31 83 GLY A O 1
ATOM 622 N N . GLU A 1 84 ? -26.809 5.228 30.133 1.00 89.56 84 GLU A N 1
ATOM 623 C CA . GLU A 1 84 ? -27.941 6.100 30.460 1.00 89.56 84 GLU A CA 1
ATOM 624 C C . GLU A 1 84 ? -29.264 5.327 30.503 1.00 89.56 84 GLU A C 1
ATOM 626 O O . GLU A 1 84 ? -29.999 5.397 31.491 1.00 89.56 84 GLU A O 1
ATOM 631 N N . LEU A 1 85 ? -29.534 4.495 29.498 1.00 88.94 85 LEU A N 1
ATOM 632 C CA . LEU A 1 85 ? -30.773 3.724 29.413 1.00 88.94 85 LEU A CA 1
ATOM 633 C C . LEU A 1 85 ? -30.904 2.724 30.573 1.00 88.94 85 LEU A C 1
ATOM 635 O O . LEU A 1 85 ? -31.980 2.591 31.164 1.00 88.94 85 LEU A O 1
ATOM 639 N N . THR A 1 86 ? -29.801 2.086 30.983 1.00 87.12 86 THR A N 1
ATOM 640 C CA . THR A 1 86 ? -29.792 1.206 32.165 1.00 87.12 86 THR A CA 1
ATOM 641 C C . THR A 1 86 ? -30.037 1.971 33.465 1.00 87.12 86 THR A C 1
ATOM 643 O O . THR A 1 86 ? -30.746 1.466 34.343 1.00 87.12 86 THR A O 1
ATOM 646 N N . THR A 1 87 ? -29.512 3.194 33.604 1.00 83.88 87 THR A N 1
ATOM 647 C CA . THR A 1 87 ? -29.770 4.028 34.790 1.00 83.88 87 THR A CA 1
ATOM 648 C C . THR A 1 87 ? -31.226 4.480 34.864 1.00 83.88 87 THR A C 1
ATOM 650 O O . THR A 1 87 ? -31.841 4.341 35.924 1.00 83.88 87 THR A O 1
ATOM 653 N N . ILE A 1 88 ? -31.817 4.903 33.742 1.00 85.06 88 ILE A N 1
ATOM 654 C CA . ILE A 1 88 ? -33.241 5.261 33.646 1.00 85.06 88 ILE A CA 1
ATOM 655 C C . ILE A 1 88 ? -34.121 4.058 34.006 1.00 85.06 88 ILE A C 1
ATOM 657 O O . ILE A 1 88 ? -35.055 4.187 34.803 1.00 85.06 88 ILE A O 1
ATOM 661 N N . MET A 1 89 ? -33.807 2.865 33.488 1.00 79.06 89 MET A N 1
ATOM 662 C CA . MET A 1 89 ? -34.536 1.640 33.835 1.00 79.06 89 MET A CA 1
ATOM 663 C C . MET A 1 89 ? -34.464 1.333 35.337 1.00 79.06 89 MET A C 1
ATOM 665 O O . MET A 1 89 ? -35.485 1.039 35.965 1.00 79.06 89 MET A O 1
ATOM 669 N N . ARG A 1 90 ? -33.272 1.431 35.942 1.00 76.12 90 ARG A N 1
ATOM 670 C CA . ARG A 1 90 ? -33.085 1.196 37.385 1.00 76.12 90 ARG A CA 1
ATOM 671 C C . ARG A 1 90 ? -33.862 2.202 38.238 1.00 76.12 90 ARG A C 1
ATOM 673 O O . ARG A 1 90 ? -34.487 1.805 39.225 1.00 76.12 90 ARG A O 1
ATOM 680 N N . GLN A 1 91 ? -33.862 3.478 37.860 1.00 72.38 91 GLN A N 1
ATOM 681 C CA . GLN A 1 91 ? -34.606 4.527 38.564 1.00 72.38 91 GLN A CA 1
ATOM 682 C C . GLN A 1 91 ? -36.124 4.322 38.445 1.00 72.38 91 GLN A C 1
ATOM 684 O O . GLN A 1 91 ? -36.831 4.363 39.452 1.00 72.38 91 GLN A O 1
ATOM 689 N N . SER A 1 92 ? -36.619 3.980 37.253 1.00 65.69 92 SER A N 1
ATOM 690 C CA . SER A 1 92 ? -38.046 3.725 36.994 1.00 65.69 92 SER A CA 1
ATOM 691 C C . SER A 1 92 ? -38.593 2.552 37.822 1.00 65.69 92 SER A C 1
ATOM 693 O O . SER A 1 92 ? -39.655 2.655 38.442 1.00 65.69 92 SER A O 1
ATOM 695 N N . CYS A 1 93 ? -37.834 1.455 37.924 1.00 59.91 93 CYS A N 1
ATOM 696 C CA . CYS A 1 93 ? -38.194 0.313 38.772 1.00 59.91 93 CYS A CA 1
ATOM 697 C C . CYS A 1 93 ? -38.198 0.667 40.268 1.00 59.91 93 CYS A C 1
ATOM 699 O O . CYS A 1 93 ? -39.062 0.195 41.011 1.00 59.91 93 CYS A O 1
ATOM 701 N N . SER A 1 94 ? -37.273 1.521 40.713 1.00 60.41 94 SER A N 1
ATOM 702 C CA . SER A 1 94 ? -37.165 1.943 42.116 1.00 60.41 94 SER A CA 1
ATOM 703 C C . SER A 1 94 ? -38.310 2.879 42.528 1.00 60.41 94 SER A C 1
ATOM 705 O O . SER A 1 94 ? -38.868 2.730 43.615 1.00 60.41 94 SER A O 1
ATOM 707 N N . GLN A 1 95 ? -38.735 3.781 41.634 1.00 57.41 95 GLN A N 1
ATOM 708 C CA . GLN A 1 95 ? -39.860 4.697 41.864 1.00 57.41 95 GLN A CA 1
ATOM 709 C C . GLN A 1 95 ? -41.200 3.952 42.001 1.00 57.41 95 GLN A C 1
ATOM 711 O O . GLN A 1 95 ? -42.052 4.340 42.801 1.00 57.41 95 GLN A O 1
ATOM 716 N N . SER A 1 96 ? -41.385 2.862 41.243 1.00 58.25 96 SER A N 1
ATOM 717 C CA . SER A 1 96 ? -42.623 2.067 41.268 1.00 58.25 96 SER A CA 1
ATOM 718 C C . SER A 1 96 ? -42.871 1.380 42.618 1.00 58.25 96 SER A C 1
ATOM 720 O O . SER A 1 96 ? -44.016 1.287 43.057 1.00 58.25 96 SER A O 1
ATOM 722 N N . ARG A 1 97 ? -41.809 0.972 43.331 1.00 55.06 97 ARG A N 1
ATOM 723 C CA . ARG A 1 97 ? -41.922 0.295 44.636 1.00 55.06 97 ARG A CA 1
ATOM 724 C C . ARG A 1 97 ? -42.309 1.238 45.775 1.00 55.06 97 ARG A C 1
ATOM 726 O O . ARG A 1 97 ? -42.922 0.792 46.737 1.00 55.06 97 ARG A O 1
ATOM 733 N N . ASN A 1 98 ? -42.015 2.533 45.649 1.00 56.44 98 ASN A N 1
ATOM 734 C CA . ASN A 1 98 ? -42.345 3.545 46.660 1.00 56.44 98 ASN A CA 1
ATOM 735 C C . ASN A 1 98 ? -43.745 4.163 46.499 1.00 56.44 98 ASN A C 1
ATOM 737 O O . ASN A 1 98 ? -44.150 4.972 47.331 1.00 56.44 98 ASN A O 1
ATOM 741 N N . ARG A 1 99 ? -44.506 3.797 45.456 1.00 55.03 99 ARG A N 1
ATOM 742 C CA . ARG A 1 99 ? -45.879 4.295 45.248 1.00 55.03 99 ARG A CA 1
ATOM 743 C C . ARG A 1 99 ? -46.969 3.488 45.944 1.00 55.03 99 ARG A C 1
ATOM 745 O O . ARG A 1 99 ? -48.118 3.915 45.901 1.00 55.03 99 ARG A O 1
ATOM 752 N N . ASN A 1 100 ? -46.633 2.389 46.614 1.00 56.31 100 ASN A N 1
ATOM 753 C CA . ASN A 1 100 ? -47.564 1.753 47.536 1.00 56.31 100 ASN A CA 1
ATOM 754 C C . ASN A 1 100 ? -47.361 2.376 48.920 1.00 56.31 100 ASN A C 1
ATOM 756 O O . ASN A 1 100 ? -46.445 1.958 49.632 1.00 56.31 100 ASN A O 1
ATOM 760 N N . PRO A 1 101 ? -48.170 3.375 49.332 1.00 58.62 101 PRO A N 1
ATOM 761 C CA . PRO A 1 101 ? -48.205 3.730 50.738 1.00 58.62 101 PRO A CA 1
ATOM 762 C C . PRO A 1 101 ? -48.559 2.450 51.504 1.00 58.62 101 PRO A C 1
ATOM 764 O O . PRO A 1 101 ? -49.436 1.705 51.051 1.00 58.62 101 PRO A O 1
ATOM 767 N N . PRO A 1 102 ? -47.905 2.151 52.641 1.00 56.56 102 PRO A N 1
ATOM 768 C CA . PRO A 1 102 ? -48.398 1.089 53.493 1.00 56.56 102 PRO A CA 1
ATOM 769 C C . PRO A 1 102 ? -49.835 1.482 53.807 1.00 56.56 102 PRO A C 1
ATOM 771 O O . PRO A 1 102 ? -50.067 2.554 54.374 1.00 56.56 102 PRO A O 1
ATOM 774 N N . PHE A 1 103 ? -50.793 0.669 53.358 1.00 55.97 103 PHE A N 1
ATOM 775 C CA . PHE A 1 103 ? -52.172 0.767 53.793 1.00 55.97 103 PHE A CA 1
ATOM 776 C C . PHE A 1 103 ? -52.102 0.759 55.313 1.00 55.97 103 PHE A C 1
ATOM 778 O O . PHE A 1 103 ? -51.889 -0.280 55.939 1.00 55.97 103 PHE A O 1
ATOM 785 N N . LYS A 1 104 ? -52.166 1.957 55.906 1.00 53.94 104 LYS A N 1
ATOM 786 C CA . LYS A 1 104 ? -52.299 2.132 57.338 1.00 53.94 104 LYS A CA 1
ATOM 787 C C . LYS A 1 104 ? -53.605 1.441 57.632 1.00 53.94 104 LYS A C 1
ATOM 789 O O . LYS A 1 104 ? -54.671 1.981 57.347 1.00 53.94 104 LYS A O 1
ATOM 794 N N . ASN A 1 105 ? -53.480 0.229 58.147 1.00 53.44 105 ASN A N 1
ATOM 795 C CA . ASN A 1 105 ? -54.528 -0.533 58.774 1.00 53.44 105 ASN A CA 1
ATOM 796 C C . ASN A 1 105 ? -54.969 0.302 59.984 1.00 53.44 105 ASN A C 1
ATOM 798 O O . ASN A 1 105 ? -54.549 0.079 61.118 1.00 53.44 105 ASN A O 1
ATOM 802 N N . ARG A 1 106 ? -55.732 1.370 59.711 1.00 52.53 106 ARG A N 1
ATOM 803 C CA . ARG A 1 106 ? -56.535 2.097 60.680 1.00 52.53 106 ARG A CA 1
ATOM 804 C C . ARG A 1 106 ? -57.593 1.089 61.091 1.00 52.53 106 ARG A C 1
ATOM 806 O O . ARG A 1 106 ? -58.701 1.095 60.570 1.00 52.53 106 ARG A O 1
ATOM 813 N N . ARG A 1 107 ? -57.234 0.205 62.027 1.00 54.28 107 ARG A N 1
ATOM 814 C CA . ARG A 1 107 ? -58.215 -0.333 62.960 1.00 54.28 107 ARG A CA 1
ATOM 815 C C . ARG A 1 107 ? -58.871 0.892 63.572 1.00 54.28 107 ARG A C 1
ATOM 817 O O . ARG A 1 107 ? -58.239 1.634 64.320 1.00 54.28 107 ARG A O 1
ATOM 824 N N . SER A 1 108 ? -60.078 1.165 63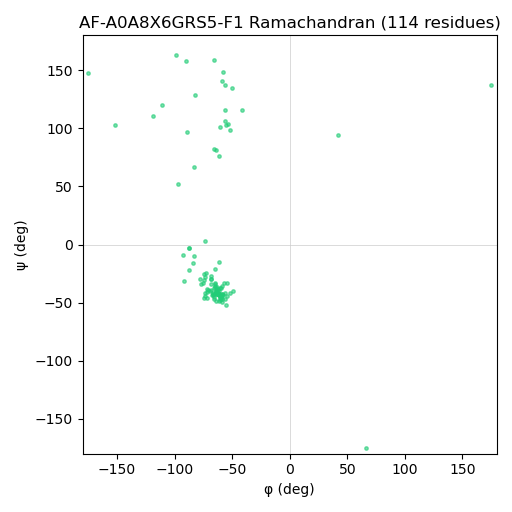.105 1.00 54.56 108 SER A N 1
ATOM 825 C CA . SER A 1 108 ? -60.904 2.269 63.539 1.00 54.56 108 SER A CA 1
ATOM 826 C C . SER A 1 108 ? -61.067 2.186 65.050 1.00 54.56 108 SER A C 1
ATOM 828 O O . SER A 1 108 ? -61.857 1.398 65.558 1.00 54.56 108 SER A O 1
ATOM 830 N N . CYS A 1 109 ? -60.329 3.027 65.771 1.00 54.91 109 CYS A N 1
ATOM 831 C CA . CYS A 1 109 ? -60.775 3.537 67.054 1.00 54.91 109 CYS A CA 1
ATOM 832 C C . CYS A 1 109 ? -62.025 4.383 66.783 1.00 54.91 109 CYS A C 1
ATOM 834 O O . CYS A 1 109 ? -61.931 5.602 66.657 1.00 54.91 109 CYS A O 1
ATOM 836 N N . SER A 1 110 ? -63.182 3.736 66.639 1.00 48.81 110 SER A N 1
ATOM 837 C CA . SER A 1 110 ? -64.472 4.409 66.710 1.00 48.81 110 SER A CA 1
ATOM 838 C C . SER A 1 110 ? -65.250 3.814 67.866 1.00 48.81 110 SER A C 1
ATOM 840 O O . SER A 1 110 ? -65.621 2.645 67.869 1.00 48.81 110 SER A O 1
ATOM 842 N N . ARG A 1 111 ? -65.404 4.657 68.882 1.00 58.25 111 ARG A N 1
ATOM 843 C CA . ARG A 1 111 ? -66.344 4.523 69.986 1.00 58.25 111 ARG A CA 1
ATOM 844 C C . ARG A 1 111 ? -67.748 4.251 69.446 1.00 58.25 111 ARG A C 1
ATOM 846 O O . ARG A 1 111 ? -68.198 5.029 68.620 1.00 58.25 111 ARG A O 1
ATOM 853 N N . ASP A 1 112 ? -68.444 3.290 70.038 1.00 50.78 112 ASP A N 1
ATOM 854 C CA . ASP A 1 112 ? -69.896 3.329 70.258 1.00 50.78 112 ASP A CA 1
ATOM 855 C C . ASP A 1 112 ? -70.167 2.473 71.508 1.00 50.78 112 ASP A C 1
ATOM 857 O O . ASP A 1 112 ? -69.849 1.290 71.535 1.00 50.78 112 ASP A O 1
ATOM 861 N N . ARG A 1 113 ? -70.408 3.067 72.689 1.00 57.16 113 ARG A N 1
ATOM 862 C CA . ARG A 1 113 ? -71.727 3.519 73.179 1.00 57.16 113 ARG A CA 1
ATOM 863 C C . ARG A 1 113 ? -72.820 2.499 72.877 1.00 57.16 113 ARG A C 1
ATOM 865 O O . ARG A 1 113 ? -73.383 2.611 71.815 1.00 57.16 113 ARG A O 1
ATOM 872 N N . PHE A 1 114 ? -73.130 1.598 73.812 1.00 49.91 114 PHE A N 1
ATOM 873 C CA . PHE A 1 114 ? -74.413 0.893 74.050 1.00 49.91 114 PHE A CA 1
ATOM 874 C C . PHE A 1 114 ? -7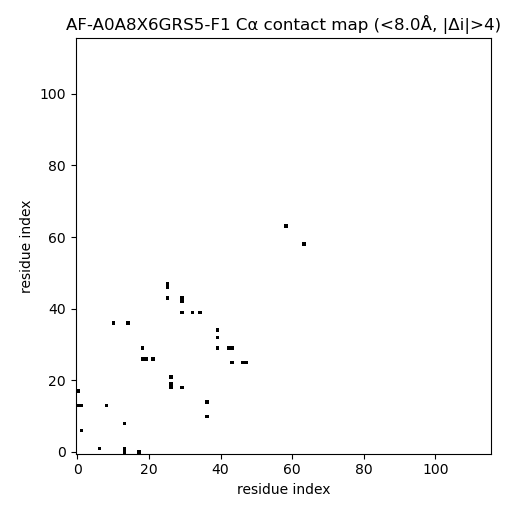4.125 -0.125 75.188 1.00 49.91 114 PHE A C 1
ATOM 876 O O . PHE A 1 114 ? -73.073 -0.747 75.150 1.00 49.91 114 PHE A O 1
ATOM 883 N N . GLN A 1 115 ? -74.916 -0.387 76.233 1.00 52.38 115 GLN A N 1
ATOM 884 C CA . GLN A 1 115 ? -76.157 0.159 76.791 1.00 52.38 115 GLN A CA 1
ATOM 885 C C . GLN A 1 115 ? -76.421 -0.597 78.126 1.00 52.38 115 GLN A C 1
ATOM 887 O O . GLN A 1 115 ? -76.146 -1.790 78.163 1.00 52.38 115 GLN A O 1
ATOM 892 N N . LYS A 1 116 ? -77.027 0.086 79.116 1.00 41.38 116 LYS A N 1
ATOM 893 C CA . LYS A 1 116 ? -77.748 -0.407 80.322 1.00 41.38 116 LYS A CA 1
ATOM 894 C C . LYS A 1 116 ? -77.007 -1.194 81.408 1.00 41.38 116 LYS A C 1
ATOM 896 O O . LYS A 1 116 ? -76.590 -2.340 81.165 1.00 41.38 116 LYS A O 1
#

Nearest PDB structures (foldseek):
  8jol-assembly1_C  TM=2.442E-01  e=6.257E+00  Caenorhabditis elegans

Sequence (116 aa):
MKALAGDTVGEPLLRSLWLGRLPNNTQTILTALKEDLAGLASVADKINDLANYSSINSVTPQTLDNRVAQLEKQVAQLTTLVGELTTIMRQSCSQSRNRNPPFKNRRSCSRDRFQK

Foldseek 3Di:
DCVVVDPPDDQVVVQVVVLVPDDPVLSVVLVPDPDGPVVSVVVSVVVVVVVVVVVVVPPPVVVVVVVVVVVVVVVVVVVVVVVVVVVVVVVVVVVVVVPDDPPPPCPDPDDDDDDD

Radius of gyration: 43.08 Å; Cα contacts (8 Å, |Δi|>4): 20; chains: 1; bounding box: 103×16×118 Å

Mean predicted aligned error: 18.04 Å

Organism: Trichonephila clavata (NCBI:txid2740835)

Solvent-accessibl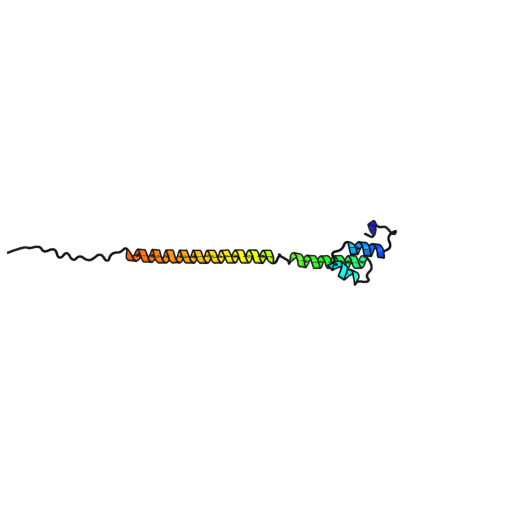e surface area (backbone atoms only — not comparable to full-atom values): 7153 Å² total; per-residue (Å²): 106,68,89,76,55,48,94,82,55,57,67,72,58,54,45,51,58,52,44,73,71,48,58,69,75,58,34,61,58,54,70,74,49,93,62,55,73,71,55,48,49,55,51,51,53,52,51,50,54,58,54,49,59,56,53,71,70,48,66,53,64,67,62,53,52,53,51,50,56,52,49,54,52,50,51,52,52,52,52,51,52,51,51,52,52,52,49,53,52,54,50,55,58,55,55,60,68,67,69,62,71,78,78,74,80,70,75,74,90,67,88,76,92,84,80,138